Protein AF-A0A970YP08-F1 (afdb_monomer_lite)

Secondary structure (DSSP, 8-state):
----HHHHHHHHHTTPPPPHHHHHHHHHTHHHHHHHHHHTTS-TTS-----S----HHHHHHHHHHHHHHHHHHHHHHHTS-HHHHHHHHHHHTS---HHHHHHHH-PPPTT-S-HHHHHHHHHHHHHHHHHHHHHHHHHHH-

Sequence (143 aa):
MNDSIWEIVFRVVEGRMLAPKQVHKLWAARERIEQHTESMIFSTSSIIYLQKDRIEPNEKITKDASAVRVLEIMDQAMESLTDEDRRAWGWRYSEGMTLEEVGQMITDAPRGCRDAVTFWRMKAKRKLDHVALVLARKMWRGA

Structure (mmCIF, N/CA/C/O backbone):
data_AF-A0A970YP08-F1
#
_entry.id   AF-A0A970YP08-F1
#
loop_
_atom_site.group_PDB
_atom_site.id
_atom_site.type_symbol
_atom_site.label_atom_id
_atom_site.label_alt_id
_atom_site.label_comp_id
_atom_site.label_asym_id
_atom_site.label_entity_id
_atom_site.label_seq_id
_atom_site.pdbx_PDB_ins_code
_atom_site.Cartn_x
_atom_site.Cartn_y
_atom_site.Cartn_z
_atom_site.occupancy
_atom_site.B_iso_or_equiv
_atom_site.auth_seq_id
_atom_site.auth_comp_id
_atom_site.auth_asym_id
_atom_site.auth_atom_id
_atom_site.pdbx_PDB_model_num
ATOM 1 N N . MET A 1 1 ? 2.010 17.080 4.311 1.00 50.53 1 MET A N 1
ATOM 2 C CA . MET A 1 1 ? 1.108 16.400 5.262 1.00 50.53 1 MET A CA 1
ATOM 3 C C . MET A 1 1 ? 1.801 15.152 5.778 1.00 50.53 1 MET A C 1
ATOM 5 O O . MET A 1 1 ? 2.018 14.211 5.017 1.00 50.53 1 MET A O 1
ATOM 9 N N . ASN A 1 2 ? 2.245 15.193 7.033 1.00 66.69 2 ASN A N 1
ATOM 10 C CA . ASN A 1 2 ? 2.768 14.032 7.750 1.00 66.69 2 ASN A CA 1
ATOM 11 C C . ASN A 1 2 ? 1.639 13.452 8.599 1.00 66.69 2 ASN A C 1
ATOM 13 O O . ASN A 1 2 ? 1.688 13.536 9.817 1.00 66.69 2 ASN A O 1
ATOM 17 N N . ASP A 1 3 ? 0.618 12.914 7.932 1.00 77.69 3 ASP A N 1
ATOM 18 C CA . ASP A 1 3 ? -0.491 12.259 8.628 1.00 77.69 3 ASP A CA 1
ATOM 19 C C . ASP A 1 3 ? 0.062 11.100 9.462 1.00 77.69 3 ASP A C 1
ATOM 21 O O . ASP A 1 3 ? 0.929 10.345 8.983 1.00 77.69 3 ASP A O 1
ATOM 25 N N . SER A 1 4 ? -0.410 10.992 10.704 1.00 90.25 4 SER A N 1
ATOM 26 C CA . SER A 1 4 ? -0.067 9.871 11.573 1.00 90.25 4 SER A CA 1
ATOM 27 C C . SER A 1 4 ? -0.646 8.569 11.012 1.00 90.25 4 SER A C 1
ATOM 29 O O . SER A 1 4 ? -1.613 8.572 10.249 1.00 90.25 4 SER A O 1
ATOM 31 N N . ILE A 1 5 ? -0.060 7.426 11.381 1.00 92.31 5 ILE A N 1
ATOM 32 C CA . 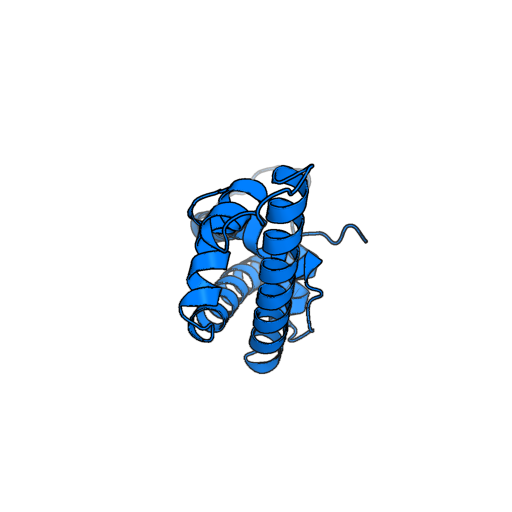ILE A 1 5 ? -0.580 6.134 10.915 1.00 92.31 5 ILE A CA 1
ATOM 33 C C . ILE A 1 5 ? -2.034 5.928 11.354 1.00 92.31 5 ILE A C 1
ATOM 35 O O . ILE A 1 5 ? -2.847 5.473 10.560 1.00 92.31 5 ILE A O 1
ATOM 39 N N . TRP A 1 6 ? -2.383 6.353 12.569 1.00 91.31 6 TRP A N 1
ATOM 40 C CA . TRP A 1 6 ? -3.737 6.236 13.104 1.00 91.31 6 TRP A CA 1
ATOM 41 C C . TRP A 1 6 ? -4.747 7.092 12.347 1.00 91.31 6 TRP A C 1
ATOM 43 O O . TRP A 1 6 ? -5.832 6.610 12.050 1.00 91.31 6 TRP A O 1
ATOM 53 N N . GLU A 1 7 ? -4.386 8.310 11.937 1.00 91.94 7 GLU A N 1
ATOM 54 C CA . GLU A 1 7 ? -5.242 9.103 11.044 1.00 91.94 7 GLU A CA 1
ATOM 55 C C . GLU A 1 7 ? -5.494 8.392 9.712 1.00 91.94 7 GLU A C 1
ATOM 57 O O . GLU A 1 7 ? -6.602 8.455 9.185 1.00 91.94 7 GLU A O 1
ATOM 62 N N . ILE A 1 8 ? -4.484 7.717 9.154 1.00 94.00 8 ILE A N 1
ATOM 63 C CA . ILE A 1 8 ? -4.647 6.949 7.914 1.00 94.00 8 ILE A CA 1
ATOM 64 C C . ILE A 1 8 ? -5.574 5.751 8.155 1.00 94.00 8 ILE A C 1
ATOM 66 O O . ILE A 1 8 ? -6.485 5.536 7.360 1.00 94.00 8 ILE A O 1
ATOM 70 N N . VAL A 1 9 ? -5.386 5.018 9.256 1.00 92.81 9 VAL A N 1
ATOM 71 C CA . VAL A 1 9 ? -6.237 3.883 9.654 1.00 92.81 9 VAL A CA 1
ATOM 72 C C . VAL A 1 9 ? -7.692 4.319 9.816 1.00 92.81 9 VAL A C 1
ATOM 74 O O . VAL A 1 9 ? -8.569 3.754 9.167 1.00 92.81 9 VAL A O 1
ATOM 77 N N . PHE A 1 10 ? -7.955 5.366 10.601 1.00 91.56 10 PHE A N 1
ATOM 78 C CA . PHE A 1 10 ? -9.314 5.868 10.808 1.00 91.56 10 PHE A CA 1
ATOM 79 C C . PHE A 1 10 ? -9.953 6.336 9.505 1.00 91.56 10 PHE A C 1
ATOM 81 O O . PHE A 1 10 ? -11.108 6.020 9.253 1.00 91.56 10 PHE A O 1
ATOM 88 N N . ARG A 1 11 ? -9.204 7.000 8.616 1.00 92.00 11 ARG A N 1
ATOM 89 C CA . ARG A 1 11 ? -9.728 7.374 7.293 1.00 92.00 11 ARG A CA 1
ATOM 90 C C . ARG A 1 11 ? -10.177 6.168 6.476 1.00 92.00 11 ARG A C 1
ATOM 92 O O . ARG A 1 11 ? -11.203 6.271 5.814 1.00 92.00 11 ARG A O 1
ATOM 99 N N . VAL A 1 12 ? -9.432 5.061 6.501 1.00 92.56 12 VAL A N 1
ATOM 100 C CA . VAL A 1 12 ? -9.833 3.836 5.789 1.00 92.56 12 VAL A CA 1
ATOM 101 C C . VAL A 1 12 ? -11.113 3.267 6.386 1.00 92.56 12 VAL A C 1
ATOM 103 O O . VAL A 1 12 ? -12.048 2.987 5.643 1.00 92.5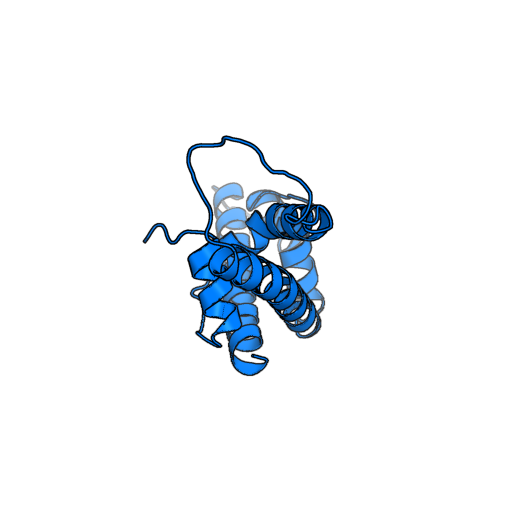6 12 VAL A O 1
ATOM 106 N N . VAL A 1 13 ? -11.173 3.147 7.714 1.00 91.19 13 VAL A N 1
ATOM 107 C CA . VAL A 1 13 ? -12.338 2.597 8.425 1.00 91.19 13 VAL A CA 1
ATOM 108 C C . VAL A 1 13 ? -13.582 3.475 8.251 1.00 91.19 13 VAL A C 1
ATOM 110 O O . VAL A 1 13 ? -14.681 2.957 8.106 1.00 91.19 13 VAL A O 1
ATOM 113 N N . GLU A 1 14 ? -13.419 4.795 8.184 1.00 89.56 14 GLU A N 1
ATOM 114 C CA . GLU A 1 14 ? -14.494 5.751 7.891 1.00 89.56 14 GLU A CA 1
ATOM 115 C C . GLU A 1 14 ? -14.900 5.792 6.403 1.00 89.56 14 GLU A C 1
ATOM 117 O O . GLU A 1 14 ? -15.696 6.645 6.006 1.00 89.56 14 GLU A O 1
ATOM 122 N N . GLY A 1 15 ? -14.325 4.941 5.546 1.00 88.31 15 GLY A N 1
ATOM 123 C CA . GLY A 1 15 ? -14.642 4.914 4.118 1.00 88.31 15 GLY A CA 1
ATOM 124 C C . GLY A 1 15 ? -14.190 6.172 3.372 1.00 88.31 15 GLY A C 1
ATOM 125 O O . GLY A 1 15 ? -14.830 6.605 2.412 1.00 88.31 15 GLY A O 1
ATOM 126 N N . ARG A 1 16 ? -13.083 6.798 3.790 1.00 90.25 16 ARG A N 1
ATOM 127 C CA . ARG A 1 16 ? -12.472 7.925 3.072 1.00 90.25 16 ARG A CA 1
ATOM 128 C C . ARG A 1 16 ? -11.372 7.436 2.139 1.00 90.25 16 ARG A C 1
ATOM 130 O O . ARG A 1 16 ? -10.503 6.650 2.509 1.00 90.25 16 ARG A O 1
ATOM 137 N N . MET A 1 17 ? -11.361 7.968 0.920 1.00 92.19 17 MET A N 1
ATOM 138 C CA . MET A 1 17 ? -10.349 7.612 -0.072 1.00 92.19 17 MET A CA 1
ATOM 139 C C . MET A 1 17 ? -8.949 8.091 0.347 1.00 92.19 17 MET A C 1
ATOM 141 O O . MET A 1 17 ? -8.744 9.266 0.660 1.00 92.19 17 MET A O 1
ATOM 145 N N . LEU A 1 18 ? -7.972 7.182 0.300 1.00 94.19 18 LEU A N 1
ATOM 146 C CA . LEU A 1 18 ? -6.566 7.490 0.555 1.00 94.19 18 LEU A CA 1
ATOM 147 C C . LEU A 1 18 ? -5.846 8.008 -0.697 1.00 94.19 18 LEU A C 1
ATOM 149 O O . LEU A 1 18 ? -6.089 7.565 -1.819 1.00 94.19 18 LEU A O 1
ATOM 153 N N . ALA A 1 19 ? -4.874 8.895 -0.495 1.00 94.56 19 ALA A N 1
ATOM 154 C CA . ALA A 1 19 ? -3.883 9.227 -1.513 1.00 94.56 19 ALA A CA 1
ATOM 155 C C . ALA A 1 19 ? -2.841 8.094 -1.648 1.00 94.56 19 ALA A C 1
ATOM 157 O O . ALA A 1 19 ? -2.508 7.463 -0.642 1.00 94.56 19 ALA A O 1
ATOM 158 N N . PRO A 1 20 ? -2.211 7.889 -2.824 1.00 94.38 20 PRO A N 1
ATOM 159 C CA . PRO A 1 20 ? -1.212 6.829 -3.024 1.00 94.38 20 PRO A CA 1
ATOM 160 C C . PRO A 1 20 ? -0.091 6.817 -1.974 1.00 94.38 20 PRO A C 1
ATOM 162 O O . PRO A 1 20 ? 0.262 5.777 -1.428 1.00 94.38 20 PRO A O 1
ATOM 165 N N . LYS A 1 21 ? 0.412 7.996 -1.587 1.00 94.81 21 LYS A N 1
ATOM 166 C CA . LYS A 1 21 ? 1.428 8.124 -0.529 1.00 94.81 21 LYS A CA 1
ATOM 167 C C . LYS A 1 21 ? 0.950 7.618 0.837 1.00 94.81 21 LYS A C 1
ATOM 169 O O . LYS A 1 21 ? 1.762 7.118 1.607 1.00 94.81 21 LYS A O 1
ATOM 174 N N . GLN A 1 22 ? -0.335 7.772 1.156 1.00 95.56 22 GLN A N 1
ATOM 175 C CA . GLN A 1 22 ? -0.916 7.269 2.404 1.00 95.56 22 GLN A CA 1
ATOM 176 C C . GLN A 1 22 ? -1.073 5.749 2.354 1.00 95.56 22 GLN A C 1
ATOM 178 O O . GLN A 1 22 ? -0.759 5.092 3.337 1.00 95.56 22 GLN A O 1
ATOM 183 N N . VAL A 1 23 ? -1.448 5.188 1.200 1.00 96.19 23 VAL A N 1
ATOM 184 C CA . VAL A 1 23 ? -1.460 3.732 0.977 1.00 96.19 23 VAL A CA 1
ATOM 185 C C . VAL A 1 23 ? -0.063 3.148 1.181 1.00 96.19 23 VAL A C 1
ATOM 187 O O . VAL A 1 23 ? 0.108 2.192 1.929 1.00 96.19 23 VAL A O 1
ATOM 190 N N . HIS A 1 24 ? 0.966 3.782 0.612 1.00 96.44 24 HIS A N 1
ATOM 191 C CA . HIS A 1 24 ? 2.349 3.358 0.822 1.00 96.44 24 HIS A CA 1
ATOM 192 C C . HIS A 1 24 ? 2.769 3.365 2.296 1.00 96.44 24 HIS A C 1
ATOM 194 O O . HIS A 1 24 ? 3.474 2.456 2.736 1.00 96.44 24 HIS A O 1
ATOM 200 N N . LYS A 1 25 ? 2.352 4.386 3.054 1.00 95.44 25 LYS A N 1
ATOM 201 C CA . LYS A 1 25 ? 2.604 4.473 4.498 1.00 95.44 25 LYS A CA 1
ATOM 202 C C . LYS A 1 25 ? 1.843 3.405 5.278 1.00 95.44 25 LYS A C 1
ATOM 204 O O . LYS A 1 25 ? 2.411 2.834 6.199 1.00 95.44 25 LYS A O 1
ATOM 209 N N . LEU A 1 26 ? 0.592 3.142 4.905 1.00 95.81 26 LEU A N 1
ATOM 210 C CA . LEU A 1 26 ? -0.249 2.136 5.543 1.00 95.81 26 LEU A CA 1
ATOM 211 C C . LEU A 1 26 ? 0.367 0.741 5.401 1.00 95.81 26 LEU A C 1
ATOM 213 O O . LEU A 1 26 ? 0.572 0.068 6.403 1.00 95.81 26 LEU A O 1
ATOM 217 N N . TRP A 1 27 ? 0.768 0.354 4.186 1.00 96.06 27 TRP A N 1
ATOM 218 C CA . TRP A 1 27 ? 1.441 -0.930 3.960 1.00 96.06 27 TRP A CA 1
ATOM 219 C C . TRP A 1 27 ? 2.818 -1.006 4.623 1.00 96.06 27 TRP A C 1
ATOM 221 O O . TRP A 1 27 ? 3.160 -2.043 5.177 1.00 96.06 27 TRP A O 1
ATOM 231 N N . ALA A 1 28 ? 3.588 0.087 4.639 1.00 94.69 28 ALA A N 1
ATOM 232 C CA . ALA A 1 28 ? 4.865 0.124 5.357 1.00 94.69 28 ALA A CA 1
ATOM 233 C C . ALA A 1 28 ? 4.705 -0.058 6.877 1.00 94.69 28 ALA A C 1
ATOM 235 O O . ALA A 1 28 ? 5.649 -0.458 7.548 1.00 94.69 28 ALA A O 1
ATOM 236 N N . ALA A 1 29 ? 3.532 0.268 7.422 1.00 94.31 29 ALA A N 1
ATOM 237 C CA . ALA A 1 29 ? 3.221 0.137 8.838 1.00 94.31 29 ALA A CA 1
ATOM 238 C C . ALA A 1 29 ? 2.405 -1.124 9.164 1.00 94.31 29 ALA A C 1
ATOM 240 O O . ALA A 1 29 ? 2.028 -1.288 10.321 1.00 94.31 29 ALA A O 1
ATOM 241 N N . ARG A 1 30 ? 2.134 -1.998 8.181 1.00 93.44 30 ARG A N 1
ATOM 242 C CA . ARG A 1 30 ? 1.281 -3.183 8.346 1.00 93.44 30 ARG A CA 1
ATOM 243 C C . ARG A 1 30 ? 1.729 -4.056 9.517 1.00 93.44 30 ARG A C 1
ATOM 245 O O . ARG A 1 30 ? 0.938 -4.276 10.422 1.00 93.44 30 ARG A O 1
ATOM 252 N N . GLU A 1 31 ? 3.005 -4.434 9.549 1.00 91.38 31 GLU A N 1
ATOM 253 C CA . GLU A 1 31 ? 3.583 -5.260 10.621 1.00 91.38 31 GLU A CA 1
ATOM 254 C C . GLU A 1 31 ? 3.378 -4.625 12.005 1.00 91.38 31 GLU A C 1
ATOM 256 O O . GLU A 1 31 ? 3.028 -5.289 12.973 1.00 91.38 31 GLU A O 1
ATOM 261 N N . ARG A 1 32 ? 3.514 -3.298 12.106 1.00 89.81 32 ARG A N 1
ATOM 262 C CA . ARG A 1 32 ? 3.279 -2.575 13.362 1.00 89.81 32 ARG A CA 1
ATOM 263 C C . ARG A 1 32 ? 1.806 -2.607 13.788 1.00 89.81 32 ARG A C 1
ATOM 265 O O . ARG A 1 32 ? 1.524 -2.597 14.984 1.00 89.81 32 ARG A O 1
ATOM 272 N N . ILE A 1 33 ? 0.873 -2.591 12.835 1.00 91.12 33 ILE A N 1
ATOM 273 C CA . ILE A 1 33 ? -0.567 -2.713 13.107 1.00 91.12 33 ILE A CA 1
ATOM 274 C C . ILE A 1 33 ? -0.890 -4.151 13.536 1.00 91.12 33 ILE A C 1
ATOM 276 O O . ILE A 1 33 ? -1.611 -4.334 14.512 1.00 91.12 33 ILE A O 1
ATOM 280 N N . GLU A 1 34 ? -0.299 -5.155 12.885 1.00 89.69 34 GLU A N 1
ATOM 281 C CA . GLU A 1 34 ? -0.428 -6.573 13.255 1.00 89.69 34 GLU A CA 1
ATOM 282 C C . GLU A 1 34 ? 0.096 -6.823 14.681 1.00 89.69 34 GLU A C 1
ATOM 284 O O . GLU A 1 34 ? -0.642 -7.316 15.535 1.00 89.69 34 GLU A O 1
ATOM 289 N N . GLN A 1 35 ? 1.300 -6.344 15.004 1.00 88.00 35 GLN A N 1
ATOM 290 C CA . GLN A 1 35 ? 1.856 -6.396 16.364 1.00 88.00 35 GLN A CA 1
ATOM 291 C C . GLN A 1 35 ? 0.947 -5.709 17.393 1.00 88.00 35 GLN A C 1
ATOM 293 O O . GLN A 1 35 ? 0.789 -6.185 18.520 1.00 88.00 35 GLN A O 1
ATOM 298 N N . HIS A 1 36 ? 0.324 -4.586 17.017 1.00 85.94 36 HIS A N 1
ATOM 299 C CA . HIS A 1 36 ? -0.650 -3.932 17.880 1.00 85.94 36 HIS A CA 1
ATOM 300 C C . HIS A 1 36 ? -1.849 -4.853 18.146 1.00 85.94 36 HIS A C 1
ATOM 302 O O . HIS A 1 36 ? -2.193 -5.023 19.314 1.00 85.94 36 HIS A O 1
ATOM 308 N N . THR A 1 37 ? -2.409 -5.506 17.118 1.00 84.88 37 THR A N 1
ATOM 309 C CA . THR A 1 37 ? -3.515 -6.475 17.263 1.00 84.88 37 THR A CA 1
ATOM 310 C C . THR A 1 37 ? -3.173 -7.693 18.109 1.00 84.88 37 THR A C 1
ATOM 312 O O . THR A 1 37 ? -3.971 -8.084 18.959 1.00 84.88 37 THR A O 1
ATOM 315 N N . GLU A 1 38 ? -1.964 -8.232 17.987 1.00 82.19 38 GLU A N 1
ATOM 316 C CA . GLU A 1 38 ? -1.510 -9.358 18.811 1.00 82.19 38 GLU A CA 1
ATOM 317 C C . GLU A 1 38 ? -1.392 -8.977 20.296 1.00 82.19 38 GLU A C 1
ATOM 319 O O . GLU A 1 38 ? -1.707 -9.768 21.187 1.00 82.19 38 GLU A O 1
ATOM 324 N N . SER A 1 39 ? -1.003 -7.731 20.582 1.00 77.12 39 SER A N 1
ATOM 325 C CA . SER A 1 39 ? -0.853 -7.227 21.952 1.00 77.12 39 SER A CA 1
ATOM 326 C C . SER A 1 39 ? -2.174 -6.852 22.650 1.00 77.12 39 SER A C 1
ATOM 328 O O . SER A 1 39 ? -2.179 -6.613 23.861 1.00 77.12 39 SER A O 1
ATOM 330 N N . MET A 1 40 ? -3.307 -6.836 21.930 1.00 68.62 40 MET A N 1
ATOM 331 C CA . MET A 1 40 ? -4.622 -6.433 22.467 1.00 68.62 40 MET A CA 1
ATOM 332 C C . MET A 1 40 ? -5.147 -7.357 23.569 1.00 68.62 40 MET A C 1
ATOM 334 O O . MET A 1 40 ? -5.926 -6.920 24.417 1.00 68.62 40 MET A O 1
ATOM 338 N N . ILE A 1 41 ? -4.693 -8.616 23.593 1.00 56.03 41 ILE A N 1
ATOM 339 C CA . ILE A 1 41 ? -5.143 -9.661 24.529 1.00 56.03 41 ILE A CA 1
ATOM 340 C C . ILE A 1 41 ? -4.767 -9.327 25.989 1.00 56.03 41 ILE A C 1
ATOM 342 O O . ILE A 1 41 ? -5.357 -9.873 26.924 1.00 56.03 41 ILE A O 1
ATOM 346 N N . PHE A 1 42 ? -3.859 -8.369 26.228 1.00 52.94 42 PHE A N 1
ATOM 347 C CA . PHE A 1 42 ? -3.646 -7.819 27.567 1.00 52.94 42 PHE A CA 1
ATOM 348 C C . PHE A 1 42 ? -4.839 -6.952 27.986 1.00 52.94 42 PHE A C 1
ATOM 350 O O . PHE A 1 42 ? -4.893 -5.729 27.790 1.00 52.94 42 PHE A O 1
ATOM 357 N N . SER A 1 43 ? -5.816 -7.631 28.590 1.00 46.72 43 SER A N 1
ATOM 358 C CA . SER A 1 43 ? -6.993 -7.023 29.184 1.00 46.72 43 SER A CA 1
ATOM 359 C C . SER A 1 43 ? -6.567 -5.933 30.162 1.00 46.72 43 SER A C 1
ATOM 361 O O . SER A 1 43 ? -5.869 -6.153 31.150 1.00 46.72 43 SER A O 1
ATOM 363 N N . THR A 1 44 ? -7.009 -4.712 29.884 1.00 49.91 44 THR A N 1
ATOM 364 C CA . THR A 1 44 ? -6.698 -3.520 30.696 1.00 49.91 44 THR A CA 1
ATOM 365 C C . THR A 1 44 ? -7.450 -3.549 32.030 1.00 49.91 44 THR A C 1
ATOM 367 O O . THR A 1 44 ? -7.249 -2.683 32.872 1.00 49.91 44 THR A O 1
ATOM 370 N N . SER A 1 45 ? -8.276 -4.577 32.257 1.00 42.72 45 SER A N 1
ATOM 371 C CA . SER A 1 45 ? -8.945 -4.848 33.527 1.00 42.72 45 SER A CA 1
ATOM 372 C C . SER A 1 45 ? -8.005 -5.327 34.643 1.00 42.72 45 SER A C 1
ATOM 374 O O . SER A 1 45 ? -8.453 -5.416 35.782 1.00 42.72 45 SER A O 1
ATOM 376 N N . SER A 1 46 ? -6.722 -5.605 34.369 1.00 40.00 46 SER A N 1
ATOM 377 C CA . SER A 1 46 ? -5.795 -6.161 35.378 1.00 40.00 46 SER A CA 1
ATOM 378 C C . SER A 1 46 ? -4.540 -5.327 35.651 1.00 40.00 46 SER A C 1
ATOM 380 O O . SER A 1 46 ? -3.744 -5.688 36.512 1.00 40.00 46 SER A O 1
ATOM 382 N N . ILE A 1 47 ? -4.343 -4.205 34.956 1.00 43.78 47 ILE A N 1
ATOM 383 C CA . ILE A 1 47 ? -3.127 -3.388 35.064 1.00 43.78 47 ILE A CA 1
ATOM 384 C C . ILE A 1 47 ? -3.526 -2.022 35.634 1.00 43.78 47 ILE A C 1
ATOM 386 O O . ILE A 1 47 ? -3.677 -1.037 34.917 1.00 43.78 47 ILE A O 1
ATOM 390 N N . ILE A 1 48 ? -3.698 -1.958 36.960 1.00 44.62 48 ILE A N 1
ATOM 391 C CA . ILE A 1 48 ? -3.602 -0.692 37.702 1.00 44.62 48 ILE A CA 1
ATOM 392 C C . ILE A 1 48 ? -2.114 -0.339 37.731 1.00 44.62 48 ILE A C 1
ATOM 394 O O . ILE A 1 48 ? -1.414 -0.630 38.696 1.00 44.62 48 ILE A O 1
ATOM 398 N N . TYR A 1 49 ? -1.601 0.231 36.643 1.00 42.53 49 TYR A N 1
ATOM 399 C CA . TYR A 1 49 ? -0.276 0.839 36.648 1.00 42.53 49 TYR A CA 1
ATOM 400 C C . TYR A 1 49 ? -0.428 2.352 36.677 1.00 42.53 49 TYR A C 1
ATOM 402 O O . TYR A 1 49 ? -1.120 2.958 35.860 1.00 42.53 49 TYR A O 1
ATOM 410 N N . LEU A 1 50 ? 0.240 2.946 37.663 1.00 44.72 50 LEU A N 1
ATOM 411 C CA . LEU A 1 50 ? 0.475 4.372 37.852 1.00 44.72 50 LEU A CA 1
ATOM 412 C C . LEU A 1 50 ? 1.342 4.929 36.703 1.00 44.72 50 LEU A C 1
ATOM 414 O O . LEU A 1 50 ? 2.473 5.354 36.925 1.00 44.72 50 LEU A O 1
ATOM 418 N N . GLN A 1 51 ? 0.846 4.905 35.465 1.00 44.75 51 GLN A N 1
ATOM 419 C CA . GLN A 1 51 ? 1.461 5.599 34.336 1.00 44.75 51 GLN A CA 1
ATOM 420 C C . GLN A 1 51 ? 0.647 6.842 33.978 1.00 44.75 51 GLN A C 1
ATOM 422 O O . GLN A 1 51 ? -0.580 6.833 33.928 1.00 44.75 51 GLN A O 1
ATOM 427 N N . LYS A 1 52 ? 1.381 7.940 33.796 1.00 45.16 52 LYS A N 1
ATOM 428 C CA . LYS A 1 52 ? 0.900 9.326 33.775 1.00 45.16 52 LYS A CA 1
ATOM 429 C C . LYS A 1 52 ? 0.112 9.706 32.514 1.00 45.16 52 LYS A C 1
ATOM 431 O O . LYS A 1 52 ? -0.453 10.791 32.486 1.00 45.16 52 LYS A O 1
ATOM 436 N N . ASP A 1 53 ? 0.002 8.802 31.544 1.00 47.62 53 ASP A N 1
ATOM 437 C CA . ASP A 1 53 ? -0.780 8.987 30.325 1.00 47.62 53 ASP A CA 1
ATOM 438 C C . ASP A 1 53 ? -1.925 7.973 30.307 1.00 47.62 53 ASP A C 1
ATOM 440 O O . ASP A 1 53 ? -1.814 6.863 29.786 1.00 47.62 53 ASP A O 1
ATOM 444 N N . ARG A 1 54 ? -3.041 8.345 30.942 1.00 50.28 54 ARG A N 1
ATOM 445 C CA . ARG A 1 54 ? -4.302 7.607 30.823 1.00 50.28 54 ARG A CA 1
ATOM 446 C C . ARG A 1 54 ? -4.772 7.703 29.373 1.00 50.28 54 ARG A C 1
ATOM 448 O O . ARG A 1 54 ? -5.411 8.682 29.006 1.00 50.28 54 ARG A O 1
ATOM 455 N N . ILE A 1 55 ? -4.479 6.690 28.562 1.00 56.00 55 ILE A N 1
ATOM 456 C CA . ILE A 1 55 ? -5.243 6.462 27.333 1.00 56.00 55 ILE A CA 1
ATOM 457 C C . ILE A 1 55 ? -6.673 6.167 27.783 1.00 56.00 55 ILE A C 1
ATOM 459 O O . ILE A 1 55 ? -6.892 5.250 28.581 1.00 56.00 55 ILE A O 1
ATOM 463 N N . GLU A 1 56 ? -7.636 6.969 27.333 1.00 59.41 56 GLU A N 1
ATOM 464 C CA . GLU A 1 56 ? -9.029 6.752 27.703 1.00 59.41 56 GLU A CA 1
ATOM 465 C C . GLU A 1 56 ? -9.482 5.363 27.218 1.00 59.41 56 GLU A C 1
ATOM 467 O O . GLU A 1 56 ? -9.225 5.003 26.064 1.00 59.41 56 GLU A O 1
ATOM 472 N N . PRO A 1 57 ? -10.175 4.566 28.053 1.00 60.22 57 PRO A N 1
ATOM 473 C CA . PRO A 1 57 ? -10.620 3.224 27.674 1.00 60.22 57 PRO A CA 1
ATOM 474 C C . PRO A 1 57 ? -11.400 3.179 26.350 1.00 60.22 57 PRO A C 1
ATOM 476 O O . PRO A 1 57 ? -11.216 2.256 25.560 1.00 60.22 57 PRO A O 1
ATOM 479 N N . ASN A 1 58 ? -12.205 4.208 26.064 1.00 66.94 58 ASN A N 1
ATOM 480 C CA . ASN A 1 58 ? -12.948 4.334 24.806 1.00 66.94 58 ASN A CA 1
ATOM 481 C C . ASN A 1 58 ? -12.034 4.553 23.592 1.00 66.94 58 ASN A C 1
ATOM 483 O O . ASN A 1 58 ? -12.286 4.010 22.515 1.00 66.94 58 ASN A O 1
ATOM 487 N N . GLU A 1 59 ? -10.957 5.322 23.759 1.00 71.06 59 GLU A N 1
ATOM 488 C CA . GLU A 1 59 ? -9.982 5.570 22.698 1.00 71.06 59 GLU A CA 1
ATOM 489 C C . GLU A 1 59 ? -9.201 4.293 22.369 1.00 71.06 59 GLU A C 1
ATOM 491 O O . GLU A 1 59 ? -8.967 3.997 21.195 1.00 71.06 59 GLU A O 1
ATOM 496 N N . LYS A 1 60 ? -8.858 3.497 23.392 1.00 76.00 60 LYS A N 1
ATOM 497 C CA . LYS A 1 60 ? -8.220 2.190 23.202 1.00 76.00 60 LYS A CA 1
ATOM 498 C C . LYS A 1 60 ? -9.129 1.235 22.426 1.00 76.00 60 LYS A C 1
ATOM 500 O O . LYS A 1 60 ? -8.710 0.732 21.394 1.00 76.00 60 LYS A O 1
ATOM 505 N N . ILE A 1 61 ? -10.377 1.047 22.862 1.00 78.75 61 ILE A N 1
ATOM 506 C CA . ILE A 1 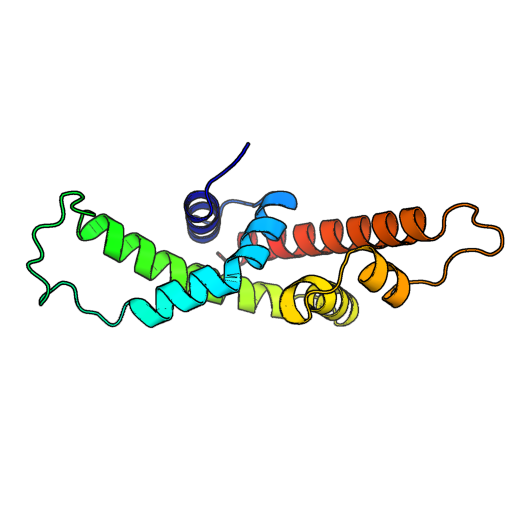61 ? -11.331 0.141 22.193 1.00 78.75 61 ILE A CA 1
ATOM 507 C C . ILE A 1 61 ? -11.527 0.535 20.721 1.00 78.75 61 ILE A C 1
ATOM 509 O O . ILE A 1 61 ? -11.552 -0.323 19.841 1.00 78.75 61 ILE A O 1
ATOM 513 N N . THR A 1 62 ? -11.623 1.838 20.442 1.00 82.44 62 THR A N 1
ATOM 514 C CA . THR A 1 62 ? -11.792 2.346 19.073 1.00 82.44 62 THR A CA 1
ATOM 515 C C . THR A 1 62 ? -10.564 2.064 18.209 1.00 82.44 62 THR A C 1
ATOM 517 O O . THR A 1 62 ? -10.710 1.640 17.062 1.00 82.44 62 THR A O 1
ATOM 520 N N . LYS A 1 63 ? -9.351 2.267 18.743 1.00 85.31 63 LYS A N 1
ATOM 521 C CA . LYS A 1 63 ? -8.097 1.926 18.050 1.00 85.31 63 LYS A CA 1
ATOM 522 C C . LYS A 1 63 ? -7.986 0.430 17.809 1.00 85.31 63 LYS A C 1
ATOM 524 O O . LYS A 1 63 ? -7.645 0.041 16.694 1.00 85.31 63 LYS A O 1
ATOM 529 N N . ASP A 1 64 ? -8.348 -0.372 18.805 1.00 85.44 64 ASP A N 1
ATOM 530 C CA . ASP A 1 64 ? -8.256 -1.821 18.729 1.00 85.44 64 ASP A CA 1
ATOM 531 C C . ASP A 1 64 ? -9.166 -2.368 17.617 1.00 85.44 64 ASP A C 1
ATOM 533 O O . ASP A 1 64 ? -8.710 -3.043 16.691 1.00 85.44 64 ASP A O 1
ATOM 537 N N . ALA A 1 65 ? -10.440 -1.965 17.627 1.00 86.31 65 ALA A N 1
ATOM 538 C CA . ALA A 1 65 ? -11.397 -2.330 16.586 1.00 86.31 65 ALA A CA 1
ATOM 539 C C . ALA A 1 65 ? -10.979 -1.815 15.197 1.00 86.31 65 ALA A C 1
ATOM 541 O O . ALA A 1 65 ? -11.085 -2.534 14.202 1.00 86.31 65 ALA A O 1
ATOM 542 N N . SER A 1 66 ? -10.469 -0.581 15.119 1.00 89.88 66 SER A N 1
ATOM 543 C CA . SER A 1 66 ? -10.043 0.019 13.848 1.00 89.88 66 SER A CA 1
ATOM 544 C C . SER A 1 66 ? -8.811 -0.666 13.257 1.00 89.88 66 SER A C 1
ATOM 546 O O . SER A 1 66 ? -8.712 -0.784 12.038 1.00 89.88 66 SER A O 1
ATOM 548 N N . ALA A 1 67 ? -7.878 -1.125 14.095 1.00 90.81 67 ALA A N 1
ATOM 549 C CA . ALA A 1 67 ? -6.679 -1.836 13.662 1.00 90.81 67 ALA A CA 1
ATOM 550 C C . ALA A 1 67 ? -7.014 -3.204 13.048 1.00 90.81 67 ALA A C 1
ATOM 552 O O . ALA A 1 67 ? -6.514 -3.525 11.973 1.00 90.81 67 ALA A O 1
ATOM 553 N N . VAL A 1 68 ? -7.910 -3.976 13.669 1.00 90.69 68 VAL A N 1
ATOM 554 C CA . VAL A 1 68 ? -8.396 -5.236 13.078 1.00 90.69 68 VAL A CA 1
ATOM 555 C C . VAL A 1 68 ? -9.107 -4.956 11.755 1.00 90.69 68 VAL A C 1
ATOM 557 O O . VAL A 1 68 ? -8.774 -5.541 10.725 1.00 90.69 68 VAL A O 1
ATOM 560 N N . ARG A 1 69 ? -10.029 -3.986 11.754 1.00 92.19 69 ARG A N 1
ATOM 561 C CA . ARG A 1 69 ? -10.829 -3.673 10.569 1.00 92.19 69 ARG A CA 1
ATOM 562 C C . ARG A 1 69 ? -9.985 -3.203 9.386 1.00 92.19 69 ARG A C 1
ATOM 564 O O . ARG A 1 69 ? -10.275 -3.565 8.248 1.00 92.19 69 ARG A O 1
ATOM 571 N N . VAL A 1 70 ? -8.948 -2.396 9.621 1.00 94.38 70 VAL A N 1
ATOM 572 C CA . VAL A 1 70 ? -8.090 -1.930 8.524 1.00 94.38 70 VAL A CA 1
ATOM 573 C C . VAL A 1 70 ? -7.284 -3.073 7.911 1.00 94.38 70 VAL A C 1
ATOM 575 O O . VAL A 1 70 ? -7.126 -3.083 6.693 1.00 94.38 70 VAL A O 1
ATOM 578 N N . LEU A 1 71 ? -6.826 -4.050 8.703 1.00 94.25 71 LEU A N 1
ATOM 579 C CA . LEU A 1 71 ? -6.102 -5.213 8.182 1.00 94.25 71 LEU A CA 1
ATOM 580 C C . LEU A 1 71 ? -7.004 -6.064 7.280 1.00 94.25 71 LEU A C 1
ATOM 582 O O . LEU A 1 71 ? -6.606 -6.386 6.162 1.00 94.25 71 LEU A O 1
ATOM 586 N N . GLU A 1 72 ? -8.251 -6.311 7.692 1.00 93.62 72 GLU A N 1
ATOM 587 C CA . GLU A 1 72 ? -9.247 -6.995 6.853 1.00 93.62 72 GLU A CA 1
ATOM 588 C C . GLU A 1 72 ? -9.472 -6.268 5.520 1.00 93.62 72 GLU A C 1
ATOM 590 O O . GLU A 1 72 ? -9.462 -6.884 4.454 1.00 93.62 72 GLU A O 1
ATOM 595 N N . ILE A 1 73 ? -9.651 -4.942 5.563 1.00 94.38 73 ILE A N 1
ATOM 596 C CA . ILE A 1 73 ? -9.850 -4.119 4.362 1.00 94.38 73 ILE A CA 1
ATOM 597 C C . ILE A 1 73 ? -8.612 -4.172 3.453 1.00 94.38 73 ILE A C 1
ATOM 599 O O . ILE A 1 73 ? -8.742 -4.228 2.227 1.00 94.38 73 ILE A O 1
ATOM 603 N N . MET A 1 74 ? -7.408 -4.157 4.030 1.00 94.75 74 MET A N 1
ATOM 604 C CA . MET A 1 74 ? -6.156 -4.277 3.279 1.00 94.75 74 MET A CA 1
ATOM 605 C C . MET A 1 74 ? -6.052 -5.633 2.575 1.00 94.75 74 MET A C 1
ATOM 607 O O . MET A 1 74 ? -5.678 -5.669 1.400 1.00 94.75 74 MET A O 1
ATOM 611 N N . ASP A 1 75 ? -6.408 -6.723 3.252 1.00 94.06 75 ASP A N 1
ATOM 612 C CA . ASP A 1 75 ? -6.374 -8.075 2.685 1.00 94.06 75 ASP A CA 1
ATOM 613 C C . ASP A 1 75 ? -7.399 -8.245 1.561 1.00 94.06 75 ASP A C 1
ATOM 615 O O . ASP A 1 75 ? -7.043 -8.651 0.453 1.00 94.06 75 ASP A O 1
ATOM 619 N N . GLN A 1 76 ? -8.636 -7.792 1.771 1.00 93.69 76 GLN A N 1
ATOM 620 C CA . GLN A 1 76 ? -9.668 -7.784 0.728 1.00 93.69 76 GLN A CA 1
ATOM 621 C C . GLN A 1 76 ? -9.260 -6.936 -0.487 1.00 93.69 76 GLN A C 1
ATOM 623 O O . GLN A 1 76 ? -9.502 -7.301 -1.641 1.00 93.69 76 GLN A O 1
ATOM 628 N N . ALA A 1 77 ? -8.604 -5.793 -0.263 1.00 93.75 77 ALA A N 1
ATOM 629 C CA . ALA A 1 77 ? -8.112 -4.966 -1.359 1.00 93.75 77 ALA A CA 1
ATOM 630 C C . ALA A 1 77 ? -7.026 -5.688 -2.180 1.00 93.75 77 ALA A C 1
ATOM 632 O O . ALA A 1 77 ? -7.020 -5.567 -3.410 1.00 93.75 77 ALA A O 1
ATOM 633 N N . MET A 1 78 ? -6.154 -6.470 -1.535 1.00 94.12 78 MET A N 1
ATOM 634 C CA . MET A 1 78 ? -5.101 -7.257 -2.195 1.00 94.12 78 MET A CA 1
ATOM 635 C C . MET A 1 78 ? -5.647 -8.379 -3.085 1.00 94.12 78 MET A C 1
ATOM 637 O O . MET A 1 78 ? -5.071 -8.668 -4.142 1.00 94.12 78 MET A O 1
ATOM 641 N N . GLU A 1 79 ? -6.772 -8.990 -2.711 1.00 92.06 79 GLU A N 1
ATOM 642 C CA . GLU A 1 79 ? -7.440 -10.011 -3.530 1.00 92.06 79 GLU A CA 1
ATOM 643 C C . GLU A 1 79 ? -7.894 -9.454 -4.882 1.00 92.06 79 GLU A C 1
ATOM 645 O O . GLU A 1 79 ? -7.883 -10.156 -5.890 1.00 92.06 79 GLU A O 1
ATOM 650 N N . SER A 1 80 ? -8.206 -8.159 -4.937 1.00 88.81 80 SER A N 1
ATOM 651 C CA . SER A 1 80 ? -8.711 -7.505 -6.144 1.00 88.81 80 SER A CA 1
ATOM 652 C C . SER A 1 80 ? -7.642 -7.074 -7.157 1.00 88.81 80 SER A C 1
ATOM 654 O O . SER A 1 80 ? -7.992 -6.581 -8.234 1.00 88.81 80 SER A O 1
ATOM 656 N N . LEU A 1 81 ? -6.357 -7.210 -6.813 1.00 92.81 81 LEU A N 1
ATOM 657 C CA . LEU A 1 81 ? -5.247 -6.905 -7.715 1.00 92.81 81 LEU A CA 1
ATOM 658 C C . LEU A 1 81 ? -5.057 -8.001 -8.766 1.00 92.81 81 LEU A C 1
ATOM 660 O O . LEU A 1 81 ? -5.309 -9.178 -8.517 1.00 92.81 81 LEU A O 1
ATOM 664 N N . THR A 1 82 ? -4.548 -7.607 -9.935 1.00 94.75 82 THR A N 1
ATOM 665 C CA . THR A 1 82 ? -4.034 -8.566 -10.921 1.00 94.75 82 THR A CA 1
ATOM 666 C C . THR A 1 82 ? -2.814 -9.293 -10.354 1.00 94.75 82 THR A C 1
ATOM 668 O O . THR A 1 82 ? -2.124 -8.757 -9.485 1.00 94.75 82 THR A O 1
ATOM 671 N N . ASP A 1 83 ? -2.499 -10.488 -10.856 1.00 94.38 83 ASP A N 1
ATOM 672 C CA . ASP A 1 83 ? -1.332 -11.240 -10.372 1.00 94.38 83 ASP A CA 1
ATOM 673 C C . ASP A 1 83 ? -0.015 -10.475 -10.574 1.00 94.38 83 ASP A C 1
ATOM 675 O O . ASP A 1 83 ? 0.876 -10.536 -9.726 1.00 94.38 83 ASP A O 1
ATOM 679 N N . GLU A 1 84 ? 0.094 -9.704 -11.659 1.00 93.25 84 GLU A N 1
ATOM 680 C CA . GLU A 1 84 ? 1.253 -8.850 -11.933 1.00 93.25 84 GLU A CA 1
ATOM 681 C C . GLU A 1 84 ? 1.375 -7.716 -10.902 1.00 93.25 84 GLU A C 1
ATOM 683 O O . GLU A 1 84 ? 2.446 -7.495 -10.335 1.00 93.25 84 GLU A O 1
ATOM 688 N N . ASP A 1 85 ? 0.274 -7.013 -10.624 1.00 95.00 85 ASP A N 1
ATOM 689 C CA . ASP A 1 85 ? 0.249 -5.914 -9.656 1.00 95.00 85 ASP A CA 1
ATOM 690 C C . ASP A 1 85 ? 0.484 -6.410 -8.231 1.00 95.00 85 ASP A C 1
ATOM 692 O O . ASP A 1 85 ? 1.252 -5.802 -7.483 1.00 95.00 85 ASP A O 1
ATOM 696 N N . ARG A 1 86 ? -0.138 -7.540 -7.872 1.00 95.38 86 ARG A N 1
ATOM 697 C CA . ARG A 1 86 ? 0.040 -8.195 -6.576 1.00 95.38 86 ARG A CA 1
ATOM 698 C C . ARG A 1 86 ? 1.499 -8.576 -6.367 1.00 95.38 86 ARG A C 1
ATOM 700 O O . ARG A 1 86 ? 2.044 -8.307 -5.300 1.00 95.38 86 ARG A O 1
ATOM 707 N N . ARG A 1 87 ? 2.148 -9.147 -7.387 1.00 95.62 87 ARG A N 1
ATOM 708 C CA . ARG A 1 87 ? 3.563 -9.528 -7.326 1.00 95.62 87 ARG A CA 1
ATOM 709 C C . ARG A 1 87 ? 4.472 -8.307 -7.180 1.00 95.62 87 ARG A C 1
ATOM 711 O O . ARG A 1 87 ? 5.306 -8.284 -6.283 1.00 95.62 87 ARG A O 1
ATOM 718 N N . ALA A 1 88 ? 4.257 -7.264 -7.986 1.00 95.12 88 ALA A N 1
ATOM 719 C CA . ALA A 1 88 ? 5.031 -6.025 -7.887 1.00 95.12 88 ALA A CA 1
ATOM 720 C C . ALA A 1 88 ? 4.896 -5.350 -6.511 1.00 95.12 88 ALA A C 1
ATOM 722 O O . ALA A 1 88 ? 5.867 -4.816 -5.972 1.00 95.12 88 ALA A O 1
ATOM 723 N N . TRP A 1 89 ? 3.696 -5.385 -5.929 1.00 96.94 89 TRP A N 1
ATOM 724 C CA . TRP A 1 89 ? 3.439 -4.873 -4.586 1.00 96.94 89 TRP A CA 1
ATOM 725 C C . TRP A 1 89 ? 4.095 -5.730 -3.496 1.00 96.94 89 TRP A C 1
ATOM 727 O O . TRP A 1 89 ? 4.709 -5.187 -2.575 1.00 96.94 89 TRP A O 1
ATOM 737 N N . GLY A 1 90 ? 4.014 -7.058 -3.636 1.00 95.50 90 GLY A N 1
ATOM 738 C CA . GLY A 1 90 ? 4.636 -8.040 -2.748 1.00 95.50 90 GLY A CA 1
ATOM 739 C C . GLY A 1 90 ? 6.154 -7.890 -2.676 1.00 95.50 90 GLY A C 1
ATOM 740 O O . GLY A 1 90 ? 6.698 -7.821 -1.577 1.00 95.50 90 GLY A O 1
ATOM 741 N N . TRP A 1 91 ? 6.829 -7.687 -3.813 1.00 96.75 91 TRP A N 1
ATOM 742 C CA . TRP A 1 91 ? 8.270 -7.408 -3.830 1.00 96.75 91 TRP A CA 1
ATOM 743 C C . TRP A 1 91 ? 8.643 -6.239 -2.916 1.00 96.75 91 TRP A C 1
ATOM 745 O O . TRP A 1 91 ? 9.608 -6.312 -2.158 1.00 96.75 91 TRP A O 1
ATOM 755 N N . ARG A 1 92 ? 7.853 -5.159 -2.933 1.00 95.81 92 ARG A N 1
ATOM 756 C CA . ARG A 1 92 ? 8.157 -3.962 -2.143 1.00 95.81 92 ARG A CA 1
ATOM 757 C C . ARG A 1 92 ? 7.901 -4.142 -0.647 1.00 95.81 92 ARG A C 1
ATOM 759 O O . ARG A 1 92 ? 8.686 -3.619 0.146 1.00 95.81 92 ARG A O 1
ATOM 766 N N . TYR A 1 93 ? 6.782 -4.769 -0.285 1.00 94.75 93 TYR A N 1
ATOM 767 C CA . TYR A 1 93 ? 6.247 -4.744 1.083 1.00 94.75 93 TYR A CA 1
ATOM 768 C C . TYR A 1 93 ? 6.330 -6.069 1.831 1.00 94.75 93 TYR A C 1
ATOM 770 O O . TYR A 1 93 ? 6.425 -6.045 3.051 1.00 94.75 93 TYR A O 1
ATOM 778 N N . SER A 1 94 ? 6.313 -7.196 1.126 1.00 92.12 94 SER A N 1
ATOM 779 C CA . SER A 1 94 ? 6.481 -8.524 1.721 1.00 92.12 94 SER A CA 1
ATOM 780 C C . SER A 1 94 ? 7.939 -8.972 1.664 1.00 92.12 94 SER A C 1
ATOM 782 O O . SER A 1 94 ? 8.451 -9.508 2.637 1.00 92.12 94 SER A O 1
ATOM 784 N N . GLU A 1 95 ? 8.625 -8.713 0.548 1.00 93.06 95 GLU A N 1
ATOM 785 C CA . GLU A 1 95 ? 10.023 -9.132 0.348 1.00 93.06 95 GLU A CA 1
ATOM 786 C C . GLU A 1 95 ? 11.034 -8.019 0.673 1.00 93.06 95 GLU A C 1
ATOM 788 O O . GLU A 1 95 ? 12.236 -8.260 0.729 1.00 93.06 95 GLU A O 1
ATOM 793 N N . GLY A 1 96 ? 10.561 -6.791 0.907 1.00 92.81 96 GLY A N 1
ATOM 794 C CA . GLY A 1 96 ? 11.405 -5.672 1.331 1.00 92.81 96 GLY A CA 1
ATOM 795 C C . GLY A 1 96 ? 12.335 -5.112 0.249 1.00 92.81 96 GLY A C 1
ATOM 796 O O . GLY A 1 96 ? 13.217 -4.317 0.575 1.00 92.81 96 GLY A O 1
ATOM 797 N N . MET A 1 97 ? 12.126 -5.463 -1.024 1.00 95.94 97 MET A N 1
ATOM 798 C CA . MET A 1 97 ? 12.960 -4.999 -2.133 1.00 95.94 97 MET A CA 1
ATOM 799 C C . MET A 1 97 ? 12.940 -3.473 -2.277 1.00 95.94 97 MET A C 1
ATOM 801 O O . MET A 1 97 ? 11.930 -2.788 -2.061 1.00 95.94 97 MET A O 1
ATOM 805 N N . THR A 1 98 ? 14.068 -2.927 -2.711 1.00 95.50 98 THR A N 1
ATOM 806 C CA . THR A 1 98 ? 14.222 -1.521 -3.078 1.00 95.50 98 THR A CA 1
ATOM 807 C C . THR A 1 98 ? 13.489 -1.198 -4.385 1.00 95.50 98 THR A C 1
ATOM 809 O O . THR A 1 98 ? 13.166 -2.068 -5.189 1.00 95.50 98 THR A O 1
ATOM 812 N N . LEU A 1 99 ? 13.245 0.093 -4.651 1.00 94.88 99 LEU A N 1
ATOM 813 C CA . LEU A 1 99 ? 12.632 0.525 -5.920 1.00 94.88 99 LEU A CA 1
ATOM 814 C C . LEU A 1 99 ? 13.457 0.131 -7.149 1.00 94.88 99 LEU A C 1
ATOM 816 O O . LEU A 1 99 ? 12.918 0.014 -8.243 1.00 94.88 99 LEU A O 1
ATOM 820 N N . GLU A 1 100 ? 14.764 -0.004 -6.987 1.00 94.06 100 GLU A N 1
ATOM 821 C CA . GLU A 1 100 ? 15.651 -0.394 -8.071 1.00 94.06 100 GLU A CA 1
ATOM 822 C C . GLU A 1 100 ? 15.474 -1.871 -8.415 1.00 94.06 100 GLU A C 1
ATOM 824 O 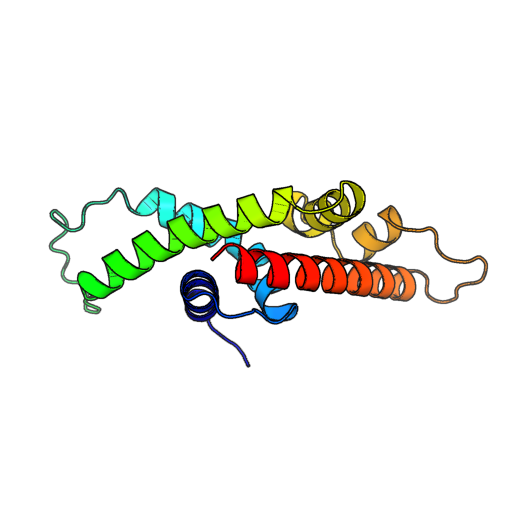O . GLU A 1 100 ? 15.192 -2.184 -9.568 1.00 94.06 100 GLU A O 1
ATOM 829 N N . GLU A 1 101 ? 15.522 -2.746 -7.410 1.00 94.44 101 GLU A N 1
ATOM 830 C CA . GLU A 1 101 ? 15.303 -4.190 -7.558 1.00 94.44 101 GLU A CA 1
ATOM 831 C C . GLU A 1 101 ? 13.902 -4.482 -8.105 1.00 94.44 101 GLU A C 1
ATOM 833 O O . GLU A 1 101 ? 13.757 -5.189 -9.099 1.00 94.44 101 GLU A O 1
ATOM 838 N N . VAL A 1 102 ? 12.864 -3.839 -7.554 1.00 94.81 102 VAL A N 1
ATOM 839 C CA . VAL A 1 102 ? 11.498 -3.932 -8.098 1.00 94.81 102 VAL A CA 1
ATOM 840 C C . VAL A 1 102 ? 11.470 -3.515 -9.573 1.00 94.81 102 VAL A C 1
ATOM 842 O O . VAL A 1 102 ? 10.792 -4.135 -10.386 1.00 94.81 102 VAL A O 1
ATOM 845 N N . GLY A 1 103 ? 12.204 -2.464 -9.944 1.00 93.81 103 GLY A N 1
ATOM 846 C CA . GLY A 1 103 ? 12.254 -1.975 -11.320 1.00 93.81 103 GLY A CA 1
ATOM 847 C C . GLY A 1 103 ? 12.938 -2.950 -12.276 1.00 93.81 103 GLY A C 1
ATOM 848 O O . GLY A 1 103 ? 12.444 -3.127 -13.390 1.00 93.81 103 GLY A O 1
ATOM 849 N N . GLN A 1 104 ? 14.014 -3.600 -11.827 1.00 93.94 104 GLN A N 1
ATOM 850 C CA . GLN A 1 104 ? 14.719 -4.651 -12.566 1.00 93.94 104 GLN A CA 1
ATOM 851 C C . GLN A 1 104 ? 13.821 -5.870 -12.801 1.00 93.94 104 GLN A C 1
ATOM 853 O O . GLN A 1 104 ? 13.804 -6.411 -13.901 1.00 93.94 104 GLN A O 1
ATOM 858 N N . MET A 1 105 ? 13.008 -6.248 -11.809 1.00 94.25 105 MET A N 1
ATOM 859 C CA . MET A 1 105 ? 12.064 -7.365 -11.927 1.00 94.25 105 MET A CA 1
ATOM 860 C C . MET A 1 105 ? 10.895 -7.081 -12.885 1.00 94.25 105 MET A C 1
ATOM 862 O O . MET A 1 105 ? 10.288 -8.009 -13.416 1.00 94.25 105 MET A O 1
ATOM 866 N N . ILE A 1 106 ? 10.557 -5.805 -13.108 1.00 91.62 106 ILE A N 1
ATOM 867 C CA . ILE A 1 106 ? 9.482 -5.395 -14.026 1.00 91.62 106 ILE A CA 1
ATOM 868 C C . ILE A 1 106 ? 9.975 -5.323 -15.474 1.00 91.62 106 ILE A C 1
ATOM 870 O O . ILE A 1 106 ? 9.230 -5.660 -16.393 1.00 91.62 106 ILE A O 1
ATOM 874 N N . THR A 1 107 ? 11.171 -4.777 -15.708 1.00 90.62 107 THR A N 1
ATOM 875 C CA . THR A 1 107 ? 11.648 -4.502 -17.068 1.00 90.62 107 THR A CA 1
ATOM 876 C C . THR A 1 107 ? 13.162 -4.382 -17.143 1.00 90.62 107 THR A C 1
ATOM 878 O O . THR A 1 107 ? 13.807 -3.757 -16.298 1.00 90.62 107 THR A O 1
ATOM 881 N N . ASP A 1 108 ? 13.710 -4.841 -18.264 1.00 87.12 108 ASP A N 1
ATOM 882 C CA . ASP A 1 108 ? 15.095 -4.567 -18.625 1.00 87.12 108 ASP A CA 1
ATOM 883 C C . ASP A 1 108 ? 15.306 -3.082 -18.936 1.00 87.12 108 ASP A C 1
ATOM 885 O O . ASP A 1 108 ? 14.403 -2.378 -19.413 1.00 87.12 108 ASP A O 1
ATOM 889 N N . ALA A 1 109 ? 16.522 -2.600 -18.673 1.00 83.06 109 ALA A N 1
ATOM 890 C CA . ALA A 1 109 ? 16.923 -1.262 -19.078 1.00 83.06 109 ALA A CA 1
ATOM 891 C C . ALA A 1 109 ? 17.079 -1.192 -20.612 1.00 83.06 109 ALA A C 1
ATOM 893 O O . ALA A 1 109 ? 17.662 -2.097 -21.218 1.00 83.06 109 ALA A O 1
ATOM 894 N N . PRO A 1 110 ? 16.619 -0.109 -21.265 1.00 85.50 110 PRO A N 1
ATOM 895 C CA . PRO A 1 110 ? 16.822 0.081 -22.695 1.00 85.50 110 PRO A CA 1
ATOM 896 C C . PRO A 1 110 ? 18.311 0.073 -23.060 1.00 85.50 110 PRO A C 1
ATOM 898 O O . PRO A 1 110 ? 19.144 0.644 -22.348 1.00 85.50 110 PRO A O 1
ATOM 901 N N . ARG A 1 111 ? 18.649 -0.513 -24.216 1.00 79.25 111 ARG A N 1
ATOM 902 C CA . ARG A 1 111 ? 20.019 -0.466 -24.749 1.00 79.25 111 ARG A CA 1
ATOM 903 C C . ARG A 1 111 ? 20.457 0.993 -24.928 1.00 79.25 111 ARG A C 1
ATOM 905 O O . ARG A 1 111 ? 19.764 1.772 -25.575 1.00 79.25 111 ARG A O 1
ATOM 912 N N . GLY A 1 112 ? 21.606 1.353 -24.354 1.00 77.19 112 GLY A N 1
ATOM 913 C CA . GLY A 1 112 ? 22.150 2.717 -24.404 1.00 77.19 112 GLY A CA 1
ATOM 914 C C . GLY A 1 112 ? 21.635 3.669 -23.316 1.00 77.19 112 GLY A C 1
ATOM 915 O O . GLY A 1 112 ? 21.942 4.861 -23.364 1.00 77.19 112 GLY A O 1
ATOM 916 N N . CYS A 1 113 ? 20.879 3.179 -22.327 1.00 80.44 113 CYS A N 1
ATOM 917 C CA . CYS A 1 113 ? 20.486 3.985 -21.174 1.00 80.44 113 CYS A CA 1
ATOM 918 C C . CYS A 1 113 ? 21.720 4.383 -20.347 1.00 80.44 113 CYS A C 1
ATOM 920 O O . CYS A 1 113 ? 22.416 3.523 -19.811 1.00 80.44 113 CYS A O 1
ATOM 922 N N . ARG A 1 114 ? 21.983 5.692 -20.232 1.00 78.00 114 ARG A N 1
ATOM 923 C CA . ARG A 1 114 ? 23.126 6.226 -19.466 1.00 78.00 114 ARG A CA 1
ATOM 924 C C . ARG A 1 114 ? 22.967 6.062 -17.953 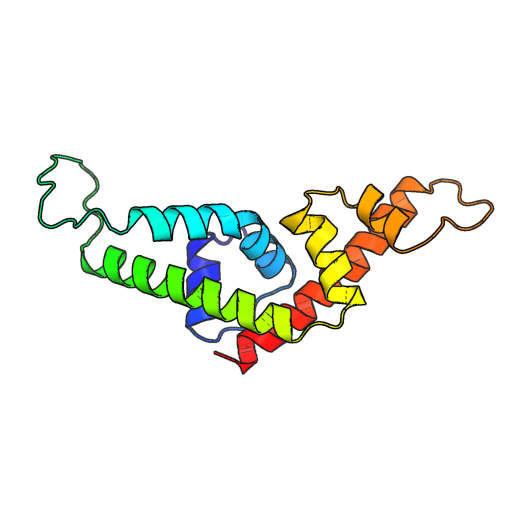1.00 78.00 114 ARG A C 1
ATOM 926 O O . ARG A 1 114 ? 23.966 6.025 -17.250 1.00 78.00 114 ARG A O 1
ATOM 933 N N . ASP A 1 115 ? 21.727 5.964 -17.474 1.00 87.94 115 ASP A N 1
ATOM 934 C CA . ASP A 1 115 ? 21.399 5.792 -16.057 1.00 87.94 115 ASP A CA 1
ATOM 935 C C . ASP A 1 115 ? 20.260 4.771 -15.897 1.00 87.94 115 ASP A C 1
ATOM 937 O O . ASP A 1 115 ? 19.073 5.105 -15.825 1.00 87.94 115 ASP A O 1
ATOM 941 N N . ALA A 1 116 ? 20.631 3.490 -15.920 1.00 88.88 116 ALA A N 1
ATOM 942 C CA . ALA A 1 116 ? 19.697 2.379 -15.747 1.00 88.88 116 ALA A CA 1
ATOM 943 C C . ALA A 1 116 ? 19.046 2.374 -14.350 1.00 88.88 116 ALA A C 1
ATOM 945 O O . ALA A 1 116 ? 17.864 2.056 -14.220 1.00 88.88 116 ALA A O 1
ATOM 946 N N . VAL A 1 117 ? 19.781 2.807 -13.323 1.00 90.94 117 VAL A N 1
ATOM 947 C CA . VAL A 1 117 ? 19.315 2.852 -11.931 1.00 90.94 117 VAL A CA 1
ATOM 948 C C . VAL A 1 117 ? 18.126 3.796 -11.786 1.00 90.94 117 VAL A C 1
ATOM 950 O O . VAL A 1 117 ? 17.065 3.407 -11.288 1.00 90.94 117 VAL A O 1
ATOM 953 N N . THR A 1 118 ? 18.261 5.035 -12.264 1.00 92.12 118 THR A N 1
ATOM 954 C CA . THR A 1 118 ? 17.169 6.016 -12.211 1.00 92.12 118 THR A CA 1
ATOM 955 C C . THR A 1 118 ? 15.973 5.563 -13.045 1.00 92.12 118 THR A C 1
ATOM 957 O O . THR A 1 118 ? 14.824 5.749 -12.626 1.00 92.12 118 THR A O 1
ATOM 960 N N . PHE A 1 119 ? 16.217 4.922 -14.191 1.00 93.06 119 PHE A N 1
ATOM 961 C CA . PHE A 1 119 ? 15.160 4.350 -15.020 1.00 93.06 119 PHE A CA 1
ATOM 962 C C . PHE A 1 119 ? 14.334 3.304 -14.255 1.00 93.06 119 PHE A C 1
ATOM 964 O O . PHE A 1 119 ? 13.108 3.444 -14.167 1.00 93.06 119 PHE A O 1
ATOM 971 N N . TRP A 1 120 ? 14.985 2.309 -13.646 1.00 94.94 120 TRP A N 1
ATOM 972 C CA . TRP A 1 120 ? 14.309 1.262 -12.876 1.00 94.94 120 TRP A CA 1
ATOM 973 C C . TRP A 1 120 ? 13.546 1.829 -11.686 1.00 94.94 120 TRP A C 1
ATOM 975 O O . TRP A 1 120 ? 12.358 1.544 -11.531 1.00 94.94 120 TRP A O 1
ATOM 985 N N . ARG A 1 121 ? 14.169 2.727 -10.914 1.00 95.00 121 ARG A N 1
ATOM 986 C CA . ARG A 1 121 ? 13.515 3.385 -9.773 1.00 95.00 121 ARG A CA 1
ATOM 987 C C . ARG A 1 121 ? 12.251 4.132 -10.188 1.00 95.00 121 ARG A C 1
ATOM 989 O O . ARG A 1 121 ? 11.226 4.032 -9.516 1.00 95.00 121 ARG A O 1
ATOM 996 N N . MET A 1 122 ? 12.297 4.868 -11.299 1.00 94.62 122 MET A N 1
ATOM 997 C CA . MET A 1 122 ? 11.135 5.604 -11.806 1.00 94.62 122 MET A CA 1
ATOM 998 C C . MET A 1 122 ? 10.050 4.677 -12.347 1.00 94.62 122 MET A C 1
ATOM 1000 O O . MET A 1 122 ? 8.863 4.947 -12.142 1.00 94.62 122 MET A O 1
ATOM 1004 N N . LYS A 1 123 ? 10.426 3.581 -13.012 1.00 94.12 123 LYS A N 1
ATOM 1005 C CA . LYS A 1 123 ? 9.470 2.580 -13.490 1.00 94.12 123 LYS A CA 1
ATOM 1006 C C . LYS A 1 123 ? 8.761 1.893 -12.323 1.00 94.12 123 LYS A C 1
ATOM 1008 O O . LYS A 1 123 ? 7.530 1.874 -12.311 1.00 94.12 123 LYS A O 1
ATOM 1013 N N . ALA A 1 124 ? 9.516 1.415 -11.335 1.00 95.94 124 ALA A N 1
ATOM 1014 C CA . ALA A 1 124 ? 8.981 0.811 -10.120 1.00 95.94 124 ALA A CA 1
ATOM 1015 C C . ALA A 1 124 ? 8.066 1.779 -9.381 1.00 95.94 124 ALA A C 1
ATOM 1017 O O . ALA A 1 124 ? 6.932 1.432 -9.074 1.00 95.94 124 ALA A O 1
ATOM 1018 N N . LYS A 1 125 ? 8.509 3.025 -9.177 1.00 95.94 125 LYS A N 1
ATOM 1019 C CA . LYS A 1 125 ? 7.696 4.057 -8.532 1.00 95.94 125 LYS A CA 1
ATOM 1020 C C . LYS A 1 125 ? 6.365 4.266 -9.250 1.00 95.94 125 LYS A C 1
ATOM 1022 O O . LYS A 1 125 ? 5.333 4.264 -8.599 1.00 95.94 125 LYS A O 1
ATOM 1027 N N . ARG A 1 126 ? 6.364 4.400 -10.582 1.00 95.94 126 ARG A N 1
ATOM 1028 C CA . ARG A 1 126 ? 5.123 4.568 -11.361 1.00 95.94 126 ARG A CA 1
ATOM 1029 C C . ARG A 1 126 ? 4.198 3.358 -11.247 1.00 95.94 126 ARG A C 1
ATOM 103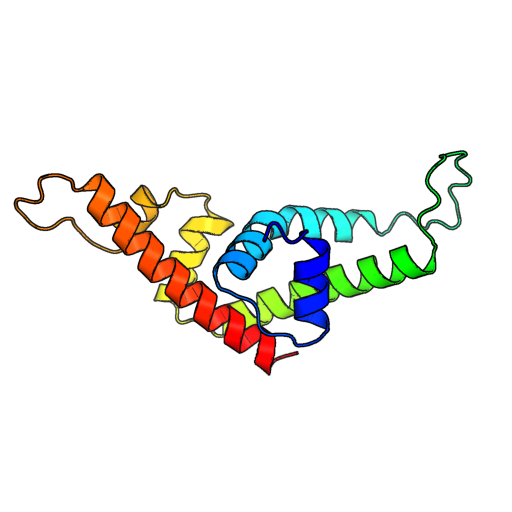1 O O . ARG A 1 126 ? 2.992 3.542 -11.121 1.00 95.94 126 ARG A O 1
ATOM 1038 N N . LYS A 1 127 ? 4.749 2.140 -11.300 1.00 96.31 127 LYS A N 1
ATOM 1039 C CA . LYS A 1 127 ? 3.971 0.904 -11.141 1.00 96.31 127 LYS A CA 1
ATOM 1040 C C . LYS A 1 127 ? 3.367 0.830 -9.740 1.00 96.31 127 LYS A C 1
ATOM 1042 O O . LYS A 1 127 ? 2.166 0.649 -9.610 1.00 96.31 127 LYS A O 1
ATOM 1047 N N . LEU A 1 128 ? 4.169 1.059 -8.708 1.00 97.06 128 LEU A N 1
ATOM 1048 C CA . LEU A 1 128 ? 3.732 1.056 -7.317 1.00 97.06 128 LEU A CA 1
ATOM 1049 C C . LEU A 1 128 ? 2.705 2.167 -7.033 1.00 97.06 128 LEU A C 1
ATOM 1051 O O . LEU A 1 128 ? 1.664 1.874 -6.465 1.00 97.06 128 LEU A O 1
ATOM 1055 N N . ASP A 1 129 ? 2.905 3.397 -7.511 1.00 97.06 129 ASP A N 1
ATOM 1056 C CA . ASP A 1 129 ? 1.916 4.481 -7.376 1.00 97.06 129 ASP A CA 1
ATOM 1057 C C . ASP A 1 129 ? 0.583 4.124 -8.072 1.00 97.06 129 ASP A C 1
ATOM 1059 O O . ASP A 1 129 ? -0.496 4.464 -7.578 1.00 97.06 129 ASP A O 1
ATOM 1063 N N . HIS A 1 130 ? 0.637 3.417 -9.210 1.00 96.44 130 HIS A N 1
ATOM 1064 C CA . HIS A 1 130 ? -0.556 2.905 -9.886 1.00 96.44 130 HIS A CA 1
ATOM 1065 C C . HIS A 1 130 ? -1.276 1.851 -9.038 1.00 96.44 130 HIS A C 1
ATOM 1067 O O . HIS A 1 130 ? -2.477 1.985 -8.801 1.00 96.44 130 HIS A O 1
ATOM 1073 N N . VAL A 1 131 ? -0.552 0.849 -8.533 1.00 96.94 131 VAL A N 1
ATOM 1074 C CA . VAL A 1 131 ? -1.123 -0.184 -7.656 1.00 96.94 131 VAL A CA 1
ATOM 1075 C C . VAL A 1 131 ? -1.711 0.442 -6.389 1.00 96.94 131 VAL A C 1
ATOM 1077 O O . VAL A 1 131 ? -2.837 0.127 -6.013 1.00 96.94 131 VAL A O 1
ATOM 1080 N N . ALA A 1 132 ? -1.021 1.413 -5.788 1.00 96.94 132 ALA A N 1
ATOM 1081 C CA . ALA A 1 132 ? -1.503 2.157 -4.631 1.00 96.94 132 ALA A CA 1
ATOM 1082 C C . ALA A 1 132 ? -2.830 2.878 -4.913 1.00 96.94 132 ALA A C 1
ATOM 1084 O O . ALA A 1 132 ? -3.724 2.891 -4.068 1.00 96.94 132 ALA A O 1
ATOM 1085 N N . LEU A 1 133 ? -2.993 3.459 -6.107 1.00 95.88 133 LEU A N 1
ATOM 1086 C CA . LEU A 1 133 ? -4.250 4.084 -6.519 1.00 95.88 133 LEU A CA 1
ATOM 1087 C C . LEU A 1 133 ? -5.378 3.056 -6.695 1.00 95.88 133 LEU A C 1
ATOM 1089 O O . LEU A 1 133 ? -6.523 3.338 -6.334 1.00 95.88 133 LEU A O 1
ATOM 1093 N N . VAL A 1 134 ? -5.075 1.879 -7.249 1.00 95.56 134 VAL A N 1
ATOM 1094 C CA . VAL A 1 134 ? -6.045 0.780 -7.376 1.00 95.56 134 VAL A CA 1
ATOM 1095 C C . VAL A 1 134 ? -6.493 0.318 -5.990 1.00 95.56 134 VAL A C 1
ATOM 1097 O O . VAL A 1 134 ? -7.696 0.300 -5.726 1.00 95.56 134 VAL A O 1
ATOM 1100 N N . LEU A 1 135 ? -5.549 0.055 -5.084 1.00 95.44 135 LEU A N 1
ATOM 1101 C CA . LEU A 1 135 ? -5.825 -0.310 -3.694 1.00 95.44 135 LEU A CA 1
ATOM 1102 C C . LEU A 1 135 ? -6.659 0.764 -2.985 1.00 95.44 135 LEU A C 1
ATOM 1104 O O . LEU A 1 135 ? -7.680 0.437 -2.389 1.00 95.44 135 LEU A O 1
ATOM 1108 N N . ALA A 1 136 ? -6.307 2.048 -3.114 1.00 94.81 136 ALA A N 1
ATOM 1109 C CA . ALA A 1 136 ? -7.078 3.151 -2.531 1.00 94.81 136 ALA A CA 1
ATOM 1110 C C . ALA A 1 136 ? -8.549 3.139 -2.965 1.00 94.81 136 ALA A C 1
ATOM 1112 O O . ALA A 1 136 ? -9.446 3.312 -2.142 1.00 94.81 136 ALA A O 1
ATOM 1113 N N . ARG A 1 137 ? -8.811 2.917 -4.259 1.00 93.94 137 ARG A N 1
ATOM 1114 C CA . ARG A 1 137 ? -10.179 2.839 -4.793 1.00 93.94 137 ARG A CA 1
ATOM 1115 C C . ARG A 1 137 ? -10.935 1.622 -4.275 1.00 93.94 137 ARG A C 1
ATOM 1117 O O . ARG A 1 137 ? -12.151 1.694 -4.128 1.00 93.94 137 ARG A O 1
ATOM 1124 N N . LYS A 1 138 ? -10.240 0.508 -4.054 1.00 93.06 138 LYS A N 1
ATOM 1125 C CA . LYS A 1 138 ? -10.836 -0.744 -3.580 1.00 93.06 138 LYS A CA 1
ATOM 1126 C C . LYS A 1 138 ? -11.184 -0.663 -2.104 1.00 93.06 138 LYS A C 1
ATOM 1128 O O . LYS A 1 138 ? -12.334 -0.909 -1.766 1.00 93.06 138 LYS A O 1
ATOM 1133 N N . MET A 1 139 ? -10.255 -0.186 -1.279 1.00 92.38 139 MET A N 1
ATOM 1134 C CA . MET A 1 139 ? -10.508 0.087 0.137 1.00 92.38 139 MET A CA 1
ATOM 1135 C C . MET A 1 139 ? -11.645 1.096 0.327 1.00 92.38 139 MET A C 1
ATOM 1137 O O . MET A 1 139 ? -12.460 0.930 1.218 1.00 92.38 139 MET A O 1
ATOM 1141 N N . TRP A 1 140 ? -11.754 2.104 -0.546 1.00 90.75 140 TRP A N 1
ATOM 1142 C CA . TRP A 1 140 ? -12.855 3.070 -0.493 1.00 90.75 140 TRP A CA 1
ATOM 1143 C C . TRP A 1 140 ? -14.229 2.468 -0.830 1.00 90.75 140 TRP A C 1
ATOM 1145 O O . TRP A 1 140 ? -15.230 2.876 -0.258 1.00 90.75 140 TRP A O 1
ATOM 1155 N N . ARG A 1 141 ? -14.295 1.527 -1.781 1.00 76.31 141 ARG A N 1
ATOM 1156 C CA . ARG A 1 141 ? -15.561 0.928 -2.246 1.00 76.31 141 ARG A CA 1
ATOM 1157 C C . ARG A 1 141 ? -15.997 -0.307 -1.453 1.00 76.31 141 ARG A C 1
ATOM 1159 O O . ARG A 1 141 ? -17.140 -0.719 -1.609 1.00 76.31 141 ARG A O 1
ATOM 1166 N N . GLY A 1 142 ? -15.076 -0.930 -0.720 1.00 59.34 142 GLY A N 1
ATOM 1167 C CA . GLY A 1 142 ? -15.332 -2.089 0.142 1.00 59.34 142 GLY A CA 1
ATOM 1168 C C . GLY A 1 142 ? -15.510 -1.743 1.624 1.00 59.34 142 GLY A C 1
ATOM 1169 O O . GLY A 1 142 ? -15.749 -2.654 2.416 1.00 59.34 142 GLY A O 1
ATOM 1170 N N . ALA A 1 143 ? -15.362 -0.463 1.987 1.00 53.50 143 ALA A N 1
ATOM 1171 C CA . ALA A 1 143 ? -15.687 0.070 3.309 1.00 53.50 143 ALA A CA 1
ATOM 1172 C C . ALA A 1 143 ? -17.193 0.317 3.458 1.00 53.50 143 ALA A C 1
ATOM 1174 O O . ALA A 1 143 ? -17.823 0.746 2.462 1.00 53.50 143 ALA A O 1
#

Radius of gyration: 18.54 Å; chains: 1; bounding box: 39×28×63 Å

Foldseek 3Di:
DPDDLLNLLVCLVVLHFDQLVSLVVNLQCLVVLVVVQVVLVPPPVPDPDPDPDPPDPVNSVVSNVSSVVSNVLLVQLLVPDDPVLNVLLCCCRVVVDDQQVSLVVVDDADPPPPCSSVVSSVNSVVSSSVSSNSSSVSSSVVD

pLDDT: mean 85.11, std 15.73, range [40.0, 97.06]